Protein AF-A0A4Y2NQ52-F1 (afdb_monomer)

Solvent-accessible surface area (backbone atoms only — not comparable to full-atom values): 10784 Å² total; per-residue (Å²): 138,84,83,79,83,80,70,51,74,66,56,54,52,50,54,51,50,49,71,76,52,79,79,72,74,88,72,84,69,83,75,77,92,82,74,86,79,71,77,75,79,76,80,50,72,66,56,53,52,52,45,68,71,62,58,70,84,87,65,79,55,51,100,86,66,58,59,96,57,92,82,68,36,76,100,41,91,99,44,41,72,62,59,47,52,53,49,55,50,50,53,53,52,54,36,51,76,66,76,45,90,84,83,88,84,89,84,84,66,83,54,63,62,47,66,40,43,51,63,62,52,50,57,52,53,70,71,44,96,62,60,64,73,59,51,49,57,59,50,54,76,62,50,92,39,63,48,79,43,84,50,99,92,43,80,43,80,41,80,48,62,43,77

Organism: Araneus ventricosus (NCBI:txid182803)

InterPro domains:
  IPR043502 DNA/RNA polymerase superfamily [SSF56672] (71-151)

Mean predicted aligned error: 17.76 Å

Sequence (163 aa):
MENSERGTSTEFGLKILQKLYPKIAPRAAQIQPHQTLLEDEKFSQQEIDDILKNIPNGKTPGYDGIDNIIVKYGFREGKSADDALLHVTSLLEQARRQEKHNVLISLDISGAFDSLQYSSIRDRFASLSLFSNISETLLDTLRNRKVAMQTSEGPVLWEQTRG

Secondary structure (DSSP, 8-state):
--------HHHHHHHHHHHH--------------S---PPPPPPHHHHHHHHHHPPTTPPP-TT---TTTTSSTT-TT--HHHHHHHHHHHHHHHHHTT----------TTTTTT-BHHHHHHHHHHS---HHHHHHHHHTTTT-EEEEEETTEEEEEE--B-

pLDDT: mean 74.37, std 16.9, range [33.03, 94.88]

Structure (mmCIF, N/CA/C/O backbone):
data_AF-A0A4Y2NQ52-F1
#
_entry.id   AF-A0A4Y2NQ52-F1
#
loop_
_atom_site.group_PDB
_atom_site.id
_atom_site.type_symbol
_atom_site.label_atom_id
_atom_site.label_alt_id
_atom_site.label_comp_id
_atom_site.label_asym_id
_atom_site.label_entity_id
_atom_site.label_seq_id
_atom_site.pdbx_PDB_ins_code
_atom_site.Cartn_x
_atom_site.Cartn_y
_atom_site.Cartn_z
_atom_site.occupancy
_atom_site.B_iso_or_equiv
_atom_site.auth_seq_id
_atom_site.auth_comp_id
_atom_site.auth_asym_id
_atom_site.auth_atom_id
_atom_site.pdbx_PDB_model_num
ATOM 1 N N . MET A 1 1 ? -39.841 -24.580 -12.088 1.00 33.03 1 MET A N 1
ATOM 2 C CA . MET A 1 1 ? -38.822 -23.684 -12.669 1.00 33.03 1 MET A CA 1
ATOM 3 C C . MET A 1 1 ? -38.840 -22.420 -11.835 1.00 33.03 1 MET A C 1
ATOM 5 O O . MET A 1 1 ? -39.807 -21.678 -11.894 1.00 33.03 1 MET A O 1
ATOM 9 N N . GLU A 1 2 ? -37.862 -22.290 -10.948 1.00 40.53 2 GLU A N 1
ATOM 10 C CA . GLU A 1 2 ? -37.748 -21.211 -9.967 1.00 40.53 2 GLU A CA 1
ATOM 11 C C . GLU A 1 2 ? -36.865 -20.119 -10.584 1.00 40.53 2 GLU A C 1
ATOM 13 O O . GLU A 1 2 ? -35.701 -20.360 -10.906 1.00 40.53 2 GLU A O 1
ATOM 18 N N . ASN A 1 3 ? -37.448 -18.953 -10.861 1.00 37.56 3 ASN A N 1
ATOM 19 C CA . ASN A 1 3 ? -36.729 -17.837 -11.466 1.00 37.56 3 ASN A CA 1
ATOM 20 C C . ASN A 1 3 ? -35.885 -17.148 -10.388 1.00 37.56 3 ASN A C 1
ATOM 22 O O . ASN A 1 3 ? -36.409 -16.486 -9.498 1.00 37.56 3 ASN A O 1
ATOM 26 N N . SER A 1 4 ? -34.568 -17.329 -10.473 1.00 45.72 4 SER A N 1
ATOM 27 C CA . SER A 1 4 ? -33.578 -16.655 -9.634 1.00 45.72 4 SER A CA 1
ATOM 28 C C . SER A 1 4 ? -33.520 -15.166 -9.996 1.00 45.72 4 SER A C 1
ATOM 30 O O . SER A 1 4 ? -32.933 -14.783 -11.009 1.00 45.72 4 SER A O 1
ATOM 32 N N . GLU A 1 5 ? -34.142 -14.321 -9.174 1.00 55.66 5 GLU A N 1
ATOM 33 C CA . GLU A 1 5 ? -33.973 -12.867 -9.220 1.00 55.66 5 GLU A CA 1
ATOM 34 C C . GLU A 1 5 ? -32.538 -12.512 -8.797 1.00 55.66 5 GLU A C 1
ATOM 36 O O . GLU A 1 5 ? -32.236 -12.341 -7.613 1.00 55.66 5 GLU A O 1
ATOM 41 N N . ARG A 1 6 ? -31.616 -12.413 -9.761 1.00 56.19 6 ARG A N 1
ATOM 42 C CA . ARG A 1 6 ? -30.301 -11.802 -9.524 1.00 56.19 6 ARG A CA 1
ATOM 43 C C . ARG A 1 6 ? -30.475 -10.290 -9.3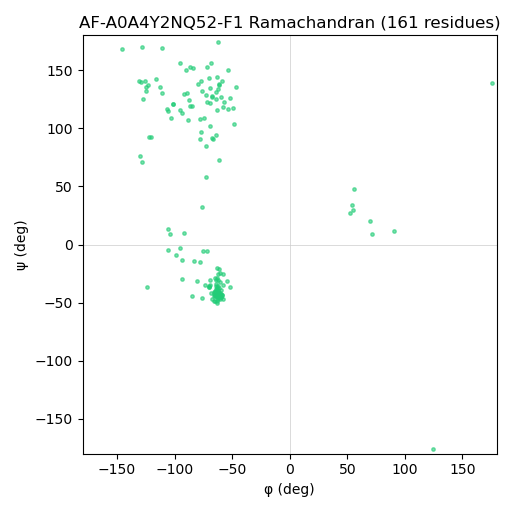89 1.00 56.19 6 ARG A C 1
ATOM 45 O O . ARG A 1 6 ? -30.337 -9.561 -10.366 1.00 56.19 6 ARG A O 1
ATOM 52 N N . GLY A 1 7 ? -30.796 -9.839 -8.182 1.00 60.72 7 GLY A N 1
ATOM 53 C CA . GLY A 1 7 ? -30.738 -8.422 -7.836 1.00 60.72 7 GLY A CA 1
ATOM 54 C C . GLY A 1 7 ? -29.304 -7.896 -7.922 1.00 60.72 7 GLY A C 1
ATOM 55 O O . GLY A 1 7 ? -28.343 -8.600 -7.602 1.00 60.72 7 GLY A O 1
ATOM 56 N N . THR A 1 8 ? -29.154 -6.655 -8.363 1.00 71.81 8 THR A N 1
ATOM 57 C CA . THR A 1 8 ? -27.878 -5.932 -8.360 1.00 71.81 8 THR A CA 1
ATOM 58 C C . THR A 1 8 ? -27.432 -5.624 -6.925 1.00 71.81 8 THR A C 1
ATOM 60 O O . THR A 1 8 ? -28.255 -5.518 -6.010 1.00 71.81 8 THR A O 1
ATOM 63 N N . SER A 1 9 ? -26.128 -5.425 -6.699 1.00 60.41 9 SER A N 1
ATOM 64 C CA . SER A 1 9 ? -25.594 -5.056 -5.373 1.00 60.41 9 SER A CA 1
ATOM 65 C C . SER A 1 9 ? -26.263 -3.800 -4.796 1.00 60.41 9 SER A C 1
ATOM 67 O O . SER A 1 9 ? -26.453 -3.697 -3.585 1.00 60.41 9 SER A O 1
ATOM 69 N N . THR A 1 10 ? -26.687 -2.878 -5.664 1.00 60.38 10 THR A N 1
ATOM 70 C CA . THR A 1 10 ? -27.433 -1.666 -5.305 1.00 60.38 10 THR A CA 1
ATOM 71 C C . THR A 1 10 ? -28.809 -1.985 -4.721 1.00 60.38 10 THR A C 1
ATOM 73 O O . THR A 1 10 ? -29.198 -1.413 -3.705 1.00 60.38 10 THR A O 1
ATOM 76 N N . GLU A 1 11 ? -29.539 -2.929 -5.314 1.00 67.19 11 GLU A N 1
ATOM 77 C CA . GLU A 1 11 ? -30.862 -3.349 -4.831 1.00 67.19 11 GLU A CA 1
ATOM 78 C C . GLU A 1 11 ? -30.766 -4.112 -3.510 1.00 67.19 11 GLU A C 1
ATOM 80 O O . GLU A 1 11 ? -31.606 -3.936 -2.624 1.00 67.19 11 GLU A O 1
ATOM 85 N N . PHE A 1 12 ? -29.717 -4.921 -3.343 1.00 70.12 12 PHE A N 1
ATOM 86 C CA . PHE A 1 12 ? -29.436 -5.582 -2.072 1.00 70.12 12 PHE A CA 1
ATOM 87 C C . PHE A 1 12 ? -29.108 -4.560 -0.971 1.00 70.12 12 PHE A C 1
ATOM 89 O O . PHE A 1 12 ? -29.674 -4.630 0.122 1.00 70.12 12 PHE A O 1
ATOM 96 N N . GLY A 1 13 ? -28.279 -3.558 -1.284 1.00 68.06 13 GLY A N 1
ATOM 97 C CA . GLY A 1 13 ? -27.972 -2.448 -0.379 1.00 68.06 13 GLY A CA 1
ATOM 98 C C . GLY A 1 13 ? -29.217 -1.648 0.023 1.00 68.06 13 GLY A C 1
ATOM 99 O O . GLY A 1 13 ? -29.440 -1.403 1.208 1.00 68.06 13 GLY A O 1
ATOM 100 N N . LEU A 1 14 ? -30.087 -1.320 -0.936 1.00 70.38 14 LEU A N 1
ATOM 101 C CA . LEU A 1 14 ? -31.355 -0.627 -0.682 1.00 70.38 14 LEU A CA 1
ATOM 102 C C . LEU A 1 14 ? -32.303 -1.439 0.211 1.00 70.38 14 LEU A C 1
ATOM 104 O O . LEU A 1 14 ? -32.908 -0.875 1.125 1.00 70.38 14 LEU A O 1
ATOM 108 N N . LYS A 1 15 ? -32.393 -2.760 0.006 1.00 73.44 15 LYS A N 1
ATOM 109 C CA . LYS A 1 15 ? -33.188 -3.653 0.867 1.00 73.44 15 LYS A CA 1
ATOM 110 C C . LYS A 1 15 ? -32.679 -3.667 2.310 1.00 73.44 15 LYS A C 1
ATOM 112 O O . LYS A 1 15 ? -33.489 -3.676 3.237 1.00 73.44 15 LYS A O 1
ATOM 117 N N . ILE A 1 16 ? -31.360 -3.642 2.517 1.00 74.31 16 ILE A N 1
ATOM 118 C CA . ILE A 1 16 ? -30.766 -3.551 3.860 1.00 74.31 16 ILE A CA 1
ATOM 119 C C . ILE A 1 16 ? -31.129 -2.211 4.508 1.00 74.31 16 ILE A C 1
ATOM 121 O O . ILE A 1 16 ? -31.626 -2.194 5.633 1.00 74.31 16 ILE A O 1
ATOM 125 N N . LEU A 1 17 ? -30.959 -1.098 3.792 1.00 65.81 17 LEU A N 1
ATOM 126 C CA . LEU A 1 17 ? -31.246 0.240 4.320 1.00 65.81 17 LEU A CA 1
ATOM 127 C C . LEU A 1 17 ? -32.724 0.424 4.690 1.00 65.81 17 LEU A C 1
ATOM 129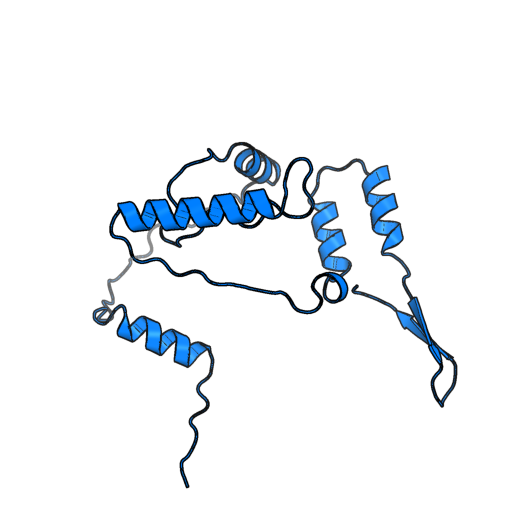 O O . LEU A 1 17 ? -33.022 0.939 5.765 1.00 65.81 17 LEU A O 1
ATOM 133 N N . GLN A 1 18 ? -33.653 -0.058 3.859 1.00 74.94 18 GLN A N 1
ATOM 134 C CA . GLN A 1 18 ? -35.092 -0.017 4.155 1.00 74.94 18 GLN A CA 1
ATOM 135 C C . GLN A 1 18 ? -35.468 -0.853 5.384 1.00 74.94 18 GLN A C 1
ATOM 137 O O . GLN A 1 18 ? -36.365 -0.478 6.139 1.00 74.94 18 GLN A O 1
ATOM 142 N N . LYS A 1 19 ? -34.776 -1.976 5.605 1.00 73.88 19 LYS A N 1
ATOM 143 C CA . LYS A 1 19 ? -34.997 -2.842 6.768 1.00 73.88 19 LYS A CA 1
ATOM 144 C C . LYS A 1 19 ? -34.451 -2.230 8.060 1.00 73.88 19 LYS A C 1
ATOM 146 O O . LYS A 1 19 ? -35.050 -2.422 9.114 1.00 73.88 19 LYS A O 1
ATOM 151 N N . LEU A 1 20 ? -33.336 -1.506 7.978 1.00 67.81 20 LEU A N 1
ATOM 152 C CA . LEU A 1 20 ? -32.695 -0.859 9.127 1.00 67.81 20 LEU A CA 1
ATOM 153 C C . LEU A 1 20 ? -33.357 0.474 9.505 1.00 67.81 20 LEU A C 1
ATOM 155 O O . LEU A 1 20 ? -33.412 0.810 10.686 1.00 67.81 20 LEU A O 1
ATOM 159 N N . TYR A 1 21 ? -33.913 1.203 8.532 1.00 73.75 21 TYR A N 1
ATOM 160 C CA . TYR A 1 21 ? -34.525 2.520 8.739 1.00 73.75 21 TYR A CA 1
ATOM 161 C C . TYR A 1 21 ? -35.946 2.592 8.146 1.00 73.75 21 TYR A C 1
ATOM 163 O O . TYR A 1 21 ? -36.183 3.289 7.159 1.00 73.75 21 TYR A O 1
ATOM 171 N N . PRO A 1 22 ? -36.938 1.913 8.752 1.00 65.00 22 PRO A N 1
ATOM 172 C CA . PRO A 1 22 ? -38.273 1.733 8.168 1.00 65.00 22 PRO A CA 1
ATOM 173 C C . PRO A 1 22 ? -39.153 2.997 8.143 1.00 65.00 22 PRO A C 1
ATOM 175 O O . PRO A 1 22 ? -40.258 2.965 7.605 1.00 65.00 22 PRO A O 1
ATOM 178 N N . LYS A 1 23 ? -38.711 4.114 8.739 1.00 63.62 23 LYS A N 1
ATOM 179 C CA . LYS A 1 23 ? -39.484 5.362 8.834 1.00 63.62 23 LYS A CA 1
ATOM 180 C C . LYS A 1 23 ? -38.670 6.571 8.387 1.00 63.62 23 LYS A C 1
ATOM 182 O O . LYS A 1 23 ? -38.274 7.398 9.201 1.00 63.62 23 LYS A O 1
ATOM 187 N N . ILE A 1 24 ? -38.508 6.718 7.080 1.00 52.75 24 ILE A N 1
ATOM 188 C CA . ILE A 1 24 ? -38.347 8.039 6.475 1.00 52.75 24 ILE A CA 1
ATOM 189 C C . ILE A 1 24 ? -39.477 8.166 5.459 1.00 52.75 24 ILE A C 1
ATOM 191 O O . ILE A 1 24 ? -39.372 7.718 4.322 1.00 52.75 24 ILE A O 1
ATOM 195 N N . ALA A 1 25 ? -40.605 8.729 5.894 1.00 50.56 25 ALA A N 1
ATOM 196 C CA . ALA A 1 25 ? -41.550 9.292 4.940 1.00 50.56 25 ALA A CA 1
ATOM 197 C C . ALA A 1 25 ? -40.815 10.418 4.194 1.00 50.56 25 ALA A C 1
ATOM 199 O O . ALA A 1 25 ? -40.085 11.169 4.853 1.00 50.56 25 ALA A O 1
ATOM 200 N N . PRO A 1 26 ? -40.971 10.565 2.868 1.00 47.22 26 PRO A N 1
ATOM 201 C CA . PRO A 1 26 ? -40.349 11.657 2.139 1.00 47.22 26 PRO A CA 1
ATOM 202 C C . PRO A 1 26 ? -41.003 12.959 2.601 1.00 47.22 26 PRO A C 1
ATOM 204 O O . PRO A 1 26 ? -42.035 13.391 2.091 1.00 47.22 26 PRO A O 1
ATOM 207 N N . ARG A 1 27 ? -40.429 13.584 3.628 1.00 40.84 27 ARG A N 1
ATOM 208 C CA . ARG A 1 27 ? -40.789 14.938 4.009 1.00 40.84 27 ARG A CA 1
ATOM 209 C C . ARG A 1 27 ? -40.097 15.822 2.989 1.00 40.84 27 ARG A C 1
ATOM 211 O O . ARG A 1 27 ? -38.914 16.113 3.122 1.00 40.84 27 ARG A O 1
ATOM 218 N N . ALA A 1 28 ? -40.842 16.217 1.961 1.00 44.94 28 ALA A N 1
ATOM 219 C CA . ALA A 1 28 ? -40.530 17.385 1.153 1.00 44.94 28 ALA A CA 1
ATOM 220 C C . ALA A 1 28 ? -40.571 18.616 2.077 1.00 44.94 28 ALA A C 1
ATOM 222 O O . ALA A 1 28 ? -41.534 19.377 2.105 1.00 44.94 28 ALA A O 1
ATOM 223 N N . ALA A 1 29 ? -39.560 18.750 2.933 1.00 41.75 29 ALA A N 1
ATOM 224 C CA . ALA A 1 29 ? -39.287 19.977 3.639 1.00 41.75 29 ALA A CA 1
ATOM 225 C C . ALA A 1 29 ? -38.671 20.909 2.600 1.00 41.75 29 ALA A C 1
ATOM 227 O O . ALA A 1 29 ? -37.572 20.676 2.104 1.00 41.75 29 ALA A O 1
ATOM 228 N N . GLN A 1 30 ? -39.453 21.912 2.223 1.00 48.00 30 GLN A N 1
ATOM 229 C CA . GLN A 1 30 ? -39.032 23.067 1.454 1.00 48.00 30 GLN A CA 1
ATOM 230 C C . GLN A 1 30 ? -37.751 23.644 2.072 1.00 48.00 30 GLN A C 1
ATOM 232 O O . GLN A 1 30 ? -37.801 24.307 3.105 1.00 48.00 30 GLN A O 1
ATOM 237 N N . ILE A 1 31 ? -36.603 23.388 1.448 1.00 39.38 31 ILE A N 1
ATOM 238 C CA . ILE A 1 31 ? -35.384 24.149 1.709 1.00 39.38 31 ILE A CA 1
ATOM 239 C C . ILE A 1 31 ? -35.437 25.329 0.742 1.00 39.38 31 ILE A C 1
ATOM 241 O O . ILE A 1 31 ? -35.312 25.155 -0.469 1.00 39.38 31 ILE A O 1
ATOM 245 N N . GLN A 1 32 ? -35.700 26.524 1.267 1.00 35.81 32 GLN A N 1
ATOM 246 C CA . GLN A 1 32 ? -35.494 27.757 0.512 1.00 35.81 32 GLN A CA 1
ATOM 247 C C . GLN A 1 32 ? -33.982 27.939 0.301 1.00 35.81 32 GLN A C 1
ATOM 249 O O . GLN A 1 32 ? -33.236 27.876 1.282 1.00 35.81 32 GLN A O 1
ATOM 254 N N . PRO A 1 33 ? -33.502 28.152 -0.936 1.00 37.00 33 PRO A N 1
ATOM 255 C CA . PRO A 1 33 ? -32.088 28.354 -1.200 1.00 37.00 33 PRO A CA 1
ATOM 256 C C . PRO A 1 33 ? -31.710 29.787 -0.822 1.00 37.00 33 PRO A C 1
ATOM 258 O O . PRO A 1 33 ? -31.779 30.708 -1.631 1.00 37.00 33 PRO A O 1
ATOM 261 N N . HIS A 1 34 ? -31.294 29.976 0.423 1.00 40.59 34 HIS A N 1
ATOM 262 C CA . HIS A 1 34 ? -30.544 31.156 0.820 1.00 40.59 34 HIS A CA 1
ATOM 263 C C . HIS A 1 34 ? -29.203 30.705 1.382 1.00 40.59 34 HIS A C 1
ATOM 265 O O . HIS A 1 34 ? -29.095 30.404 2.563 1.00 40.59 34 HIS A O 1
ATOM 271 N N . GLN A 1 35 ? -28.193 30.647 0.517 1.00 47.16 35 GLN A N 1
ATOM 272 C CA . GLN A 1 35 ? -27.029 31.536 0.557 1.00 47.16 35 GLN A CA 1
ATOM 273 C C . GLN A 1 35 ? -26.024 31.104 -0.515 1.00 47.16 35 GLN A C 1
ATOM 275 O O . GLN A 1 35 ? -25.832 29.924 -0.793 1.00 47.16 35 GLN A O 1
ATOM 280 N N . THR A 1 36 ? -25.457 32.107 -1.169 1.00 44.84 36 THR A N 1
ATOM 281 C CA . THR A 1 36 ? -24.448 32.036 -2.219 1.00 44.84 36 THR A CA 1
ATOM 282 C C . THR A 1 36 ? -23.301 31.120 -1.787 1.00 44.84 36 THR A C 1
ATOM 284 O O . THR A 1 36 ? -22.632 31.410 -0.798 1.00 44.84 36 THR A O 1
ATOM 287 N N . LEU A 1 37 ? -23.090 30.023 -2.518 1.00 45.06 37 LEU A N 1
ATOM 288 C CA . LEU A 1 37 ? -21.935 29.139 -2.371 1.00 45.06 37 LEU A CA 1
ATOM 289 C C . LEU A 1 37 ? -20.676 29.934 -2.743 1.00 45.06 37 LEU A C 1
ATOM 291 O O . LEU A 1 37 ? -20.331 30.047 -3.918 1.00 45.06 37 LEU A O 1
ATOM 295 N N . LEU A 1 38 ? -20.011 30.523 -1.752 1.00 48.84 38 LEU A N 1
ATOM 296 C CA . LEU A 1 38 ? -18.561 30.639 -1.827 1.00 48.84 38 LEU A CA 1
ATOM 297 C C . LEU A 1 38 ? -18.076 29.191 -1.822 1.00 48.84 38 LEU A C 1
ATOM 299 O O . LEU A 1 38 ? -18.395 28.459 -0.889 1.00 48.84 38 LEU A O 1
ATOM 303 N N . GLU A 1 39 ? -17.446 28.743 -2.908 1.00 51.72 39 GLU A N 1
ATOM 304 C CA . GLU A 1 39 ? -16.838 27.414 -2.931 1.00 51.72 39 GLU A CA 1
ATOM 305 C C . GLU A 1 39 ? -15.900 27.325 -1.730 1.00 51.72 39 GLU A C 1
ATOM 307 O O . GLU A 1 39 ? -14.963 28.120 -1.628 1.00 51.72 39 GLU A O 1
ATOM 312 N N . ASP A 1 40 ? -16.199 26.413 -0.801 1.00 56.34 40 ASP A N 1
ATOM 313 C CA . ASP A 1 40 ? -15.322 26.153 0.331 1.00 56.34 40 ASP A CA 1
ATOM 314 C C . ASP A 1 40 ? -13.920 25.890 -0.220 1.00 56.34 40 ASP A C 1
ATOM 316 O O . ASP A 1 40 ? -13.726 25.059 -1.118 1.00 56.34 40 ASP A O 1
ATOM 320 N N . GLU A 1 41 ? -12.948 26.645 0.285 1.00 71.38 41 GLU A N 1
ATOM 321 C CA . GLU A 1 41 ? -11.562 26.501 -0.124 1.00 71.38 41 GLU A CA 1
ATOM 322 C C . GLU A 1 41 ? -11.137 25.052 0.138 1.00 71.38 41 GLU A C 1
ATOM 324 O O . GLU A 1 41 ? -11.274 24.525 1.246 1.00 71.38 41 GLU A O 1
ATOM 329 N N . LYS A 1 42 ? -10.688 24.362 -0.914 1.00 77.12 42 LYS A N 1
ATOM 330 C CA . LYS A 1 42 ? -10.243 22.976 -0.777 1.00 77.12 42 LYS A CA 1
ATOM 331 C C . LYS A 1 42 ? -9.025 22.951 0.138 1.00 77.12 42 LYS A C 1
ATOM 333 O O . LYS A 1 42 ? -8.073 23.688 -0.103 1.00 77.12 42 LYS A O 1
ATOM 338 N N . PHE A 1 43 ? -9.050 22.062 1.129 1.00 73.56 43 PHE A N 1
ATOM 339 C CA . PHE A 1 43 ? -7.927 21.846 2.039 1.00 73.56 43 PHE A CA 1
ATOM 340 C C . PHE A 1 43 ? -6.605 21.719 1.282 1.00 73.56 43 PHE A C 1
ATOM 342 O O . PHE A 1 43 ? -6.512 21.005 0.276 1.00 73.56 43 PHE A O 1
ATOM 349 N N . SER A 1 44 ? -5.575 22.390 1.790 1.00 80.50 44 SER A N 1
ATOM 350 C CA . SER A 1 44 ? -4.229 22.265 1.242 1.00 80.50 44 SER A CA 1
ATOM 351 C C . SER A 1 44 ? -3.623 20.898 1.587 1.00 80.50 44 SER A C 1
ATOM 353 O O . SER A 1 44 ? -3.935 20.299 2.618 1.00 80.50 44 SER A O 1
ATOM 355 N N . GLN A 1 45 ? -2.698 20.398 0.760 1.00 75.25 45 GLN A N 1
ATOM 356 C CA . GLN A 1 45 ? -2.006 19.137 1.071 1.00 75.25 45 GLN A CA 1
ATOM 357 C C . GLN A 1 45 ? -1.191 19.216 2.363 1.00 75.25 45 GLN A C 1
ATOM 359 O O . GLN A 1 45 ? -1.088 18.225 3.079 1.00 75.25 45 GLN A O 1
ATOM 364 N N . GLN A 1 46 ? -0.671 20.399 2.692 1.00 70.44 46 GLN A N 1
ATOM 365 C CA . GLN A 1 46 ? 0.057 20.624 3.934 1.00 70.44 46 GLN A CA 1
ATOM 366 C C . GLN A 1 46 ? -0.863 20.479 5.154 1.00 70.44 46 GLN A C 1
ATOM 368 O O . GLN A 1 46 ? -0.499 19.795 6.106 1.00 70.44 46 GLN A O 1
ATOM 373 N N . GLU A 1 47 ? -2.076 21.044 5.103 1.00 65.25 47 GLU A N 1
ATOM 374 C CA . GLU A 1 47 ? -3.082 20.834 6.151 1.00 65.25 47 GLU A CA 1
ATOM 375 C C . GLU A 1 47 ? -3.469 19.368 6.276 1.00 65.25 47 GLU A C 1
ATOM 377 O O . GLU A 1 47 ? -3.556 18.861 7.388 1.00 65.25 47 GLU A O 1
ATOM 382 N N . ILE A 1 48 ? -3.680 18.670 5.159 1.00 70.25 48 ILE A N 1
ATOM 383 C CA . ILE A 1 48 ? -4.043 17.250 5.192 1.00 70.25 48 ILE A CA 1
ATOM 384 C C . ILE A 1 48 ? -2.926 16.430 5.847 1.00 70.25 48 ILE A C 1
ATOM 386 O O . ILE A 1 48 ? -3.204 15.614 6.728 1.00 70.25 48 ILE A O 1
ATOM 390 N N . ASP A 1 49 ? -1.667 16.671 5.484 1.00 68.50 49 ASP A N 1
ATOM 391 C CA . ASP A 1 49 ? -0.518 15.974 6.064 1.00 68.50 49 ASP A CA 1
ATOM 392 C C . ASP A 1 49 ? -0.331 16.290 7.553 1.00 68.50 49 ASP A C 1
ATOM 394 O O . ASP A 1 49 ? -0.050 15.389 8.353 1.00 68.50 49 ASP A O 1
ATOM 398 N N . ASP A 1 50 ? -0.519 17.548 7.950 1.00 73.25 50 ASP A N 1
ATOM 399 C CA . ASP A 1 50 ? -0.412 17.972 9.344 1.00 73.25 50 ASP A CA 1
ATOM 400 C C . ASP A 1 50 ? -1.574 17.441 10.190 1.00 73.25 50 ASP A C 1
ATOM 402 O O . ASP A 1 50 ? -1.359 17.017 11.330 1.00 73.25 50 ASP A O 1
ATOM 406 N N . ILE A 1 51 ? -2.785 17.362 9.632 1.00 70.50 51 ILE A N 1
ATOM 407 C CA . ILE A 1 51 ? -3.933 16.701 10.259 1.00 70.50 51 ILE A CA 1
ATOM 408 C C . ILE A 1 51 ? -3.625 15.214 10.434 1.00 70.50 51 ILE A C 1
ATOM 410 O O . ILE A 1 51 ? -3.731 14.701 11.545 1.00 70.50 51 ILE A O 1
ATOM 414 N N . LEU A 1 52 ? -3.174 14.514 9.389 1.00 63.81 52 LEU A N 1
ATOM 415 C CA . LEU A 1 52 ? -2.868 13.080 9.457 1.00 63.81 52 LEU A CA 1
ATOM 416 C C . LEU A 1 52 ? -1.781 12.755 10.491 1.00 63.81 52 LEU A C 1
ATOM 418 O O . LEU A 1 52 ? -1.897 11.752 11.202 1.00 63.81 52 LEU A O 1
ATOM 422 N N . LYS A 1 53 ? -0.751 13.601 10.608 1.00 68.75 53 LYS A N 1
ATOM 423 C CA . LYS A 1 53 ? 0.321 13.453 11.608 1.00 68.75 53 LYS A CA 1
ATOM 424 C C . LYS A 1 53 ? -0.151 13.728 13.033 1.00 68.75 53 LYS A C 1
ATOM 426 O O . LYS A 1 53 ? 0.310 13.055 13.953 1.00 68.75 53 LYS A O 1
ATOM 431 N N . ASN A 1 54 ? -1.062 14.684 13.214 1.00 69.50 54 ASN A N 1
ATOM 432 C CA . ASN A 1 54 ? -1.506 15.143 14.530 1.00 69.50 54 ASN A CA 1
ATOM 433 C C . ASN A 1 54 ? -2.890 14.621 14.939 1.00 69.50 54 ASN A C 1
ATOM 435 O O . ASN A 1 54 ? -3.420 15.062 15.961 1.00 69.50 54 ASN A O 1
ATOM 439 N N . ILE A 1 55 ? -3.485 13.677 14.192 1.00 66.44 55 ILE A N 1
ATOM 440 C CA . ILE A 1 55 ? -4.745 13.049 14.601 1.00 66.44 55 ILE A CA 1
ATOM 441 C C . ILE A 1 55 ? -4.536 12.401 15.981 1.00 66.44 55 ILE A C 1
ATOM 443 O O . ILE A 1 55 ? -3.722 11.481 16.123 1.00 66.44 55 ILE A O 1
ATOM 447 N N . PRO A 1 56 ? -5.272 12.850 17.013 1.00 55.16 56 PRO A N 1
ATOM 448 C CA . PRO A 1 5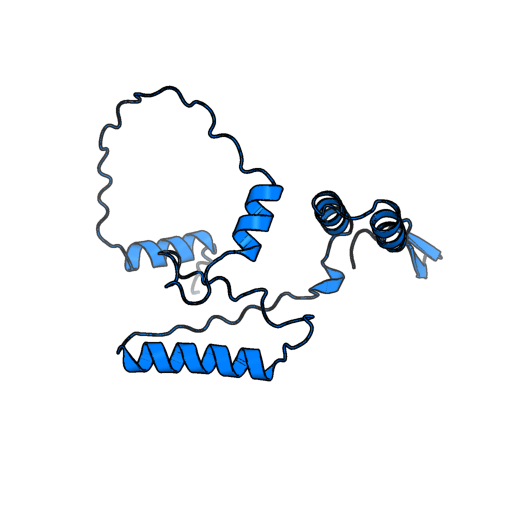6 ? -5.115 12.331 18.360 1.00 55.16 56 PRO A CA 1
ATOM 449 C C . PRO A 1 56 ? -5.508 10.854 18.409 1.00 55.16 56 PRO A C 1
ATOM 451 O O . PRO A 1 56 ? -6.614 10.459 18.030 1.00 55.16 56 PRO A O 1
ATOM 454 N N . ASN A 1 57 ? -4.577 10.035 18.892 1.00 52.22 57 ASN A N 1
ATOM 455 C CA . ASN A 1 57 ? -4.788 8.608 19.083 1.00 52.22 57 ASN A CA 1
ATOM 456 C C . ASN A 1 57 ? -5.782 8.378 20.232 1.00 52.22 57 ASN A C 1
ATOM 458 O O . ASN A 1 57 ? -5.667 8.999 21.286 1.00 52.22 57 ASN A O 1
ATOM 462 N N . GLY A 1 58 ? -6.757 7.487 20.027 1.00 52.84 58 GLY A N 1
ATOM 463 C CA . GLY A 1 58 ? -7.756 7.141 21.045 1.00 52.84 58 GLY A CA 1
ATOM 464 C C . GLY A 1 58 ? -9.036 7.983 21.029 1.00 52.84 58 GLY A C 1
ATOM 465 O O . GLY A 1 58 ? -9.825 7.883 21.966 1.00 52.84 58 GLY A O 1
ATOM 466 N N . LYS A 1 59 ? -9.282 8.791 19.985 1.00 53.03 59 LYS A N 1
ATOM 467 C CA . LYS A 1 59 ? -10.627 9.338 19.756 1.00 53.03 59 LYS A CA 1
ATOM 468 C C . LYS A 1 59 ? -11.587 8.236 19.314 1.00 53.03 59 LYS A C 1
ATOM 470 O O . LYS A 1 59 ? -11.215 7.333 18.569 1.00 53.03 59 LYS A O 1
ATOM 475 N N . THR A 1 60 ? -12.822 8.338 19.787 1.00 47.81 60 THR A N 1
ATOM 476 C CA . THR A 1 60 ? -13.933 7.462 19.414 1.00 47.81 60 THR A CA 1
ATOM 477 C C . THR A 1 60 ? -14.168 7.527 17.896 1.00 47.81 60 THR A C 1
ATOM 479 O O . THR A 1 60 ? -14.067 8.627 17.343 1.00 47.81 60 THR A O 1
ATOM 482 N N . PRO A 1 61 ? -14.474 6.402 17.222 1.00 58.91 61 PRO A N 1
ATOM 483 C CA . PRO A 1 61 ? -14.787 6.387 15.792 1.00 58.91 61 PRO A CA 1
ATOM 484 C C . PRO A 1 61 ? -15.906 7.372 15.432 1.00 58.91 61 PRO A C 1
ATOM 486 O O . PRO A 1 61 ? -16.788 7.643 16.256 1.00 58.91 61 PRO A O 1
ATOM 489 N N . GLY A 1 62 ? -15.865 7.899 14.206 1.00 58.69 62 GLY A N 1
ATOM 490 C CA . GLY A 1 62 ? -16.937 8.731 13.659 1.00 58.69 62 GLY A CA 1
ATOM 491 C C . GLY A 1 62 ? -18.267 7.974 13.544 1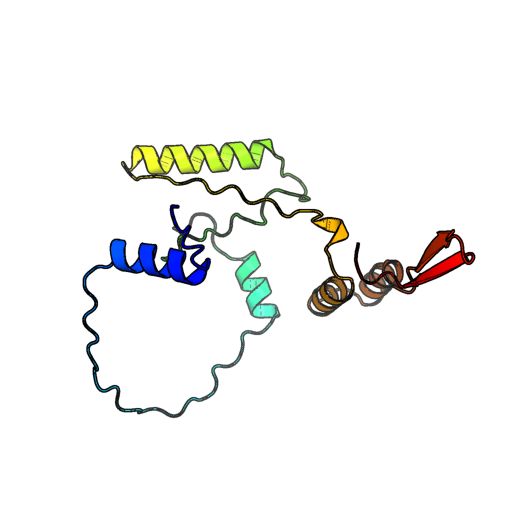.00 58.69 62 GLY A C 1
ATOM 492 O O . GLY A 1 62 ? -18.350 6.772 13.794 1.00 58.69 62 GLY A O 1
ATOM 493 N N . TYR A 1 63 ? -19.336 8.677 13.158 1.00 44.03 63 TYR A N 1
ATOM 494 C CA . TYR A 1 63 ? -20.664 8.074 12.936 1.00 44.03 63 TYR A CA 1
ATOM 495 C C . TYR A 1 63 ? -20.659 6.998 11.830 1.00 44.03 63 TYR A C 1
ATOM 497 O O . TYR A 1 63 ? -21.487 6.092 11.834 1.00 44.03 63 TYR A O 1
ATOM 505 N N . ASP A 1 64 ? -19.698 7.083 10.913 1.00 54.12 64 ASP A N 1
ATOM 506 C CA . ASP A 1 64 ? -19.395 6.106 9.866 1.00 54.12 64 ASP A CA 1
ATOM 507 C C . ASP A 1 64 ? -18.669 4.847 10.380 1.00 54.12 64 ASP A C 1
ATOM 509 O O . ASP A 1 64 ? -18.469 3.901 9.619 1.00 54.12 64 ASP A O 1
ATOM 513 N N . GLY A 1 65 ? -18.287 4.809 11.661 1.00 50.56 65 GLY A N 1
ATOM 514 C CA . GLY A 1 65 ? -17.584 3.687 12.281 1.00 50.56 65 GLY A CA 1
ATOM 515 C C . GLY A 1 65 ? -16.134 3.535 11.821 1.00 50.56 65 GLY A C 1
ATOM 516 O O . GLY A 1 65 ? -15.506 2.532 12.154 1.00 50.56 65 GLY A O 1
ATOM 517 N N . ILE A 1 66 ? -15.597 4.507 11.078 1.00 48.31 66 ILE A N 1
ATOM 518 C CA . ILE A 1 66 ? -14.230 4.453 10.569 1.00 48.31 66 ILE A CA 1
ATOM 519 C C . ILE A 1 66 ? -13.288 4.968 11.655 1.00 48.31 66 ILE A C 1
ATOM 521 O O . ILE A 1 66 ? -13.362 6.1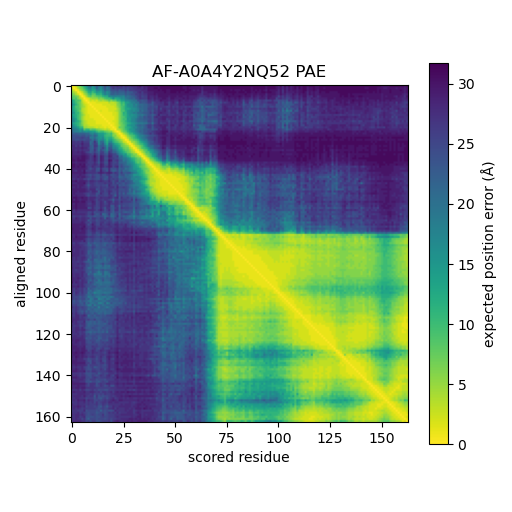14 12.106 1.00 48.31 66 ILE A O 1
ATOM 525 N N . ASP A 1 67 ? -12.379 4.101 12.082 1.00 57.47 67 ASP A N 1
ATOM 526 C CA . ASP A 1 67 ? -11.224 4.468 12.879 1.00 57.47 67 ASP A CA 1
ATOM 527 C C . ASP A 1 67 ? -9.996 4.681 11.979 1.00 57.47 67 ASP A C 1
ATOM 529 O O . ASP A 1 67 ? -9.877 4.171 10.864 1.00 57.47 67 ASP A O 1
ATOM 533 N N . ASN A 1 68 ? -9.034 5.472 12.454 1.00 53.41 68 ASN A N 1
ATOM 534 C CA . ASN A 1 68 ? -7.822 5.796 11.695 1.00 53.41 68 ASN A CA 1
ATOM 535 C C . ASN A 1 68 ? -6.809 4.616 11.686 1.00 53.41 68 ASN A C 1
ATOM 537 O O . ASN A 1 68 ? -5.602 4.842 11.790 1.00 53.41 68 ASN A O 1
ATOM 541 N N . ILE A 1 69 ? -7.267 3.352 11.705 1.00 52.62 69 ILE A N 1
ATOM 542 C CA . ILE A 1 69 ? -6.452 2.144 11.973 1.00 52.62 69 ILE A CA 1
ATOM 543 C C . ILE A 1 69 ? -5.919 1.481 10.698 1.00 52.62 69 ILE A C 1
ATOM 545 O O . ILE A 1 69 ? -4.826 0.911 10.725 1.00 52.62 69 ILE A O 1
ATOM 549 N N . ILE A 1 70 ? -6.635 1.597 9.578 1.00 49.72 70 ILE A N 1
ATOM 550 C CA . ILE A 1 70 ? -6.459 0.750 8.382 1.00 49.72 70 ILE A CA 1
ATOM 551 C C . ILE A 1 70 ? -5.028 0.795 7.790 1.00 49.72 70 ILE A C 1
ATOM 553 O O . ILE A 1 70 ? -4.569 -0.186 7.215 1.00 49.72 70 ILE A O 1
ATOM 557 N N . VAL A 1 71 ? -4.261 1.873 7.998 1.00 52.62 71 VAL A N 1
ATOM 558 C CA . VAL A 1 71 ? -2.913 2.070 7.407 1.00 52.62 71 VAL A CA 1
ATOM 559 C C . VAL A 1 71 ? -1.762 1.884 8.425 1.00 52.62 71 VAL A C 1
ATOM 561 O O . VAL A 1 71 ? -0.624 2.298 8.196 1.00 52.62 71 VAL A O 1
ATOM 564 N N . LYS A 1 72 ? -2.015 1.323 9.618 1.00 63.66 72 LYS A N 1
ATOM 565 C CA . LYS A 1 72 ? -1.065 1.453 10.747 1.00 63.66 72 LYS A CA 1
ATOM 566 C C . LYS A 1 72 ? -0.038 0.332 10.945 1.00 63.66 72 LYS A C 1
ATOM 568 O O . LYS A 1 72 ? 0.912 0.587 11.683 1.00 63.66 72 LYS A O 1
ATOM 573 N N . TYR A 1 73 ? -0.168 -0.838 10.313 1.00 78.62 73 TYR A N 1
ATOM 574 C CA . TYR A 1 73 ? 0.641 -2.013 10.700 1.00 78.62 73 TYR A CA 1
ATOM 575 C C . TYR A 1 73 ? 1.486 -2.660 9.592 1.00 78.62 73 TYR A C 1
ATOM 577 O O . TYR A 1 73 ? 2.600 -3.088 9.873 1.00 78.62 73 TYR A O 1
ATOM 585 N N . GLY A 1 74 ? 1.012 -2.721 8.345 1.00 81.50 74 GLY A N 1
ATOM 586 C CA . GLY A 1 74 ? 1.775 -3.320 7.240 1.00 81.50 74 GLY A CA 1
ATOM 587 C C . GLY A 1 74 ? 2.879 -2.398 6.711 1.00 81.50 74 GLY A C 1
ATOM 588 O O . GLY A 1 74 ? 2.657 -1.196 6.593 1.00 81.50 74 GLY A O 1
ATOM 589 N N . PHE A 1 75 ? 4.045 -2.958 6.368 1.00 81.06 75 PHE A N 1
ATOM 590 C CA . PHE A 1 75 ? 5.182 -2.244 5.751 1.00 81.06 75 PHE A CA 1
ATOM 591 C C . PHE A 1 75 ? 5.656 -0.997 6.525 1.00 81.06 75 PHE A C 1
ATOM 593 O O . PHE A 1 75 ? 6.090 -0.011 5.929 1.00 81.06 75 PHE A O 1
ATOM 600 N N . ARG A 1 76 ? 5.572 -1.027 7.863 1.00 82.94 76 ARG A N 1
ATOM 601 C CA . ARG A 1 76 ? 6.020 0.059 8.746 1.00 82.94 76 ARG A CA 1
ATOM 602 C C . ARG A 1 76 ? 7.039 -0.444 9.753 1.00 82.94 76 ARG A C 1
ATOM 604 O O . ARG A 1 76 ? 6.863 -1.500 10.353 1.00 82.94 76 ARG A O 1
ATOM 611 N N . GLU A 1 77 ? 8.083 0.345 9.967 1.00 84.88 77 GLU A N 1
ATOM 612 C CA . GLU A 1 77 ? 9.085 0.055 10.987 1.00 84.88 77 GLU A CA 1
ATOM 613 C C . GLU A 1 77 ? 8.450 0.030 12.387 1.00 84.88 77 GLU A C 1
ATOM 615 O O . GLU A 1 77 ? 7.599 0.862 12.719 1.00 84.88 77 GLU A O 1
ATOM 620 N N . GLY A 1 78 ? 8.842 -0.955 13.201 1.00 87.62 78 GLY A N 1
ATOM 621 C CA . GLY A 1 78 ? 8.334 -1.122 14.565 1.00 87.62 78 GLY A CA 1
ATOM 622 C C . GLY A 1 78 ? 6.870 -1.568 14.656 1.00 87.62 78 GLY A C 1
ATOM 623 O O . GLY A 1 78 ? 6.235 -1.344 15.687 1.00 87.62 78 GLY A O 1
ATOM 624 N N . LYS A 1 79 ? 6.312 -2.151 13.587 1.00 87.38 79 LYS A N 1
ATOM 625 C CA . LYS A 1 79 ? 4.966 -2.737 13.564 1.00 87.38 79 LYS A CA 1
ATOM 626 C C . LYS A 1 79 ? 5.001 -4.156 13.012 1.00 87.38 79 LYS A C 1
ATOM 628 O O . LYS A 1 79 ? 5.708 -4.436 12.048 1.00 87.38 79 LYS A O 1
ATOM 633 N N . SER A 1 80 ? 4.219 -5.037 13.624 1.00 87.06 80 SER A N 1
ATOM 634 C CA . SER A 1 80 ? 4.111 -6.451 13.267 1.00 87.06 80 SER A CA 1
ATOM 635 C C . SER A 1 80 ? 2.658 -6.889 13.066 1.00 87.06 80 SER A C 1
ATOM 637 O O . SER A 1 80 ? 1.709 -6.170 13.394 1.00 87.06 80 SER A O 1
ATOM 639 N N . ALA A 1 81 ? 2.484 -8.100 12.530 1.00 84.94 81 ALA A N 1
ATOM 640 C CA . ALA A 1 81 ? 1.177 -8.746 12.454 1.00 84.94 81 ALA A CA 1
ATOM 641 C C . ALA A 1 81 ? 0.590 -9.008 13.853 1.00 84.94 81 ALA A C 1
ATOM 643 O O . ALA A 1 81 ? -0.613 -8.834 14.052 1.00 84.94 81 ALA A O 1
ATOM 644 N N . ASP A 1 82 ? 1.438 -9.338 14.831 1.00 88.19 82 ASP A N 1
ATOM 645 C CA . ASP A 1 82 ? 1.024 -9.550 16.219 1.00 88.19 82 ASP A CA 1
ATOM 646 C C . ASP A 1 82 ? 0.490 -8.259 16.842 1.00 88.19 82 ASP A C 1
ATOM 648 O O . ASP A 1 82 ? -0.547 -8.279 17.504 1.00 88.19 82 ASP A O 1
ATOM 652 N N . ASP A 1 83 ? 1.125 -7.115 16.564 1.00 87.69 83 ASP A N 1
ATOM 653 C CA . ASP A 1 83 ? 0.631 -5.812 17.025 1.00 87.69 83 ASP A CA 1
ATOM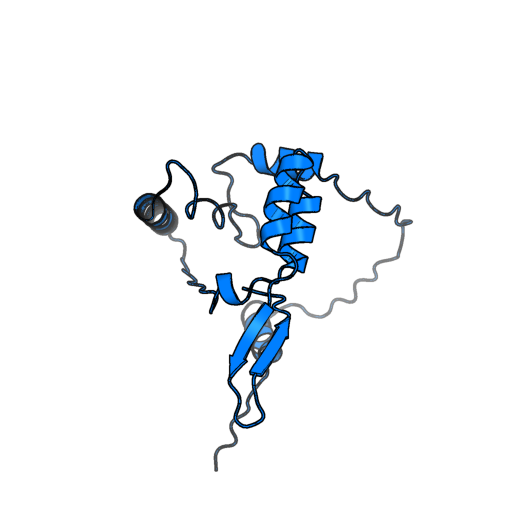 654 C C . ASP A 1 83 ? -0.759 -5.497 16.453 1.00 87.69 83 ASP A C 1
ATOM 656 O O . ASP A 1 83 ? -1.605 -4.915 17.140 1.00 87.69 83 ASP A O 1
ATOM 660 N N . ALA A 1 84 ? -1.005 -5.875 15.194 1.00 83.44 84 ALA A N 1
ATOM 661 C CA . ALA A 1 84 ? -2.301 -5.691 14.551 1.00 83.44 84 ALA A CA 1
ATOM 662 C C . ALA A 1 84 ? -3.366 -6.593 15.193 1.00 83.44 84 ALA A C 1
ATOM 664 O O . ALA A 1 84 ? -4.449 -6.120 15.544 1.00 83.44 84 ALA A O 1
ATOM 665 N N . LEU A 1 85 ? -3.044 -7.874 15.403 1.00 84.94 85 LEU A N 1
ATOM 666 C CA . LEU A 1 85 ? -3.946 -8.842 16.024 1.00 84.94 85 LEU A CA 1
ATOM 667 C C . LEU A 1 85 ? -4.276 -8.465 17.472 1.00 84.94 85 LEU A C 1
ATOM 669 O O . LEU A 1 85 ? -5.442 -8.506 17.876 1.00 84.94 85 LEU A O 1
ATOM 673 N N . LEU A 1 86 ? -3.267 -8.055 18.244 1.00 87.94 86 LEU A N 1
ATOM 674 C CA . LEU A 1 86 ? -3.435 -7.602 19.620 1.00 87.94 86 LEU A CA 1
ATOM 675 C C . LEU A 1 86 ? -4.360 -6.384 19.686 1.00 87.94 86 LEU A C 1
ATOM 677 O O . LEU A 1 86 ? -5.241 -6.317 20.546 1.00 87.94 86 LEU A O 1
ATOM 681 N N . HIS A 1 87 ? -4.209 -5.443 18.752 1.00 86.56 87 HIS A N 1
ATOM 682 C CA . HIS A 1 87 ? -5.069 -4.269 18.691 1.00 86.56 87 HIS A CA 1
ATOM 683 C C . HIS A 1 87 ? -6.523 -4.626 18.363 1.00 86.56 87 HIS A C 1
ATOM 685 O O . HIS A 1 87 ? -7.421 -4.203 19.089 1.00 86.56 87 HIS A O 1
ATOM 691 N N . VAL A 1 88 ? -6.766 -5.446 17.334 1.00 86.62 88 VAL A N 1
ATOM 692 C CA . VAL A 1 88 ? -8.125 -5.898 16.982 1.00 86.62 88 VAL A CA 1
ATOM 693 C C . VAL A 1 88 ? -8.770 -6.641 18.154 1.00 86.62 88 VAL A C 1
ATOM 695 O O . VAL A 1 88 ? -9.916 -6.369 18.506 1.00 86.62 88 VAL A O 1
ATOM 698 N N . THR A 1 89 ? -8.020 -7.523 18.818 1.00 86.50 89 THR A N 1
ATOM 699 C CA . THR A 1 89 ? -8.505 -8.258 19.996 1.00 86.50 89 THR A CA 1
ATOM 700 C C . THR A 1 89 ? -8.882 -7.308 21.134 1.00 86.50 89 THR A C 1
ATOM 702 O O . THR A 1 89 ? -9.935 -7.467 21.748 1.00 86.50 89 THR A O 1
ATOM 705 N N . SER A 1 90 ? -8.071 -6.275 21.381 1.00 87.50 90 SER A N 1
ATOM 706 C CA . SER A 1 90 ? -8.361 -5.241 22.380 1.00 87.50 90 SER A CA 1
ATOM 707 C C . SER A 1 90 ? -9.668 -4.493 22.084 1.00 87.50 90 SER A C 1
ATOM 709 O O . SER A 1 90 ? -10.483 -4.300 22.989 1.00 87.50 90 SER A O 1
ATOM 711 N N . LEU A 1 91 ? -9.918 -4.134 20.818 1.00 85.81 91 LEU A N 1
ATOM 712 C CA . LEU A 1 91 ? -11.159 -3.463 20.405 1.00 85.81 91 LEU A CA 1
ATOM 713 C C . LEU A 1 91 ? -12.387 -4.355 20.622 1.00 85.81 91 LEU A C 1
ATOM 715 O O . LEU A 1 91 ? -13.403 -3.898 21.152 1.00 85.81 91 LEU A O 1
ATOM 719 N N . LEU A 1 92 ? -12.281 -5.640 20.268 1.00 83.50 92 LEU A N 1
ATOM 720 C CA . LEU A 1 92 ? -13.355 -6.613 20.473 1.00 83.50 92 LEU A CA 1
ATOM 721 C C . LEU A 1 92 ? -13.675 -6.794 21.962 1.00 83.50 92 LEU A C 1
ATOM 723 O O . LEU A 1 92 ? -14.846 -6.755 22.346 1.00 83.50 92 LEU A O 1
ATOM 727 N N . GLU A 1 93 ? -12.650 -6.929 22.807 1.00 87.88 93 GLU A N 1
ATOM 728 C CA . GLU A 1 93 ? -12.806 -7.045 24.260 1.00 87.88 93 GLU A CA 1
ATOM 729 C C . GLU A 1 93 ? -13.395 -5.774 24.883 1.00 87.88 93 GLU A C 1
ATOM 731 O O . GLU A 1 93 ? -14.278 -5.849 25.740 1.00 87.88 93 GLU A O 1
ATOM 736 N N . GLN A 1 94 ? -12.968 -4.592 24.435 1.00 86.88 94 GLN A N 1
ATOM 737 C CA . GLN A 1 94 ? -13.513 -3.325 24.917 1.00 86.88 94 GLN A CA 1
ATOM 738 C C . GLN A 1 94 ? -15.003 -3.197 24.599 1.00 86.88 94 GLN A C 1
ATOM 740 O O . GLN A 1 94 ? -15.794 -2.841 25.474 1.00 86.88 94 GLN A O 1
ATOM 745 N N . ALA A 1 95 ? -15.402 -3.496 23.366 1.00 85.75 95 ALA A N 1
ATOM 746 C CA . ALA A 1 95 ? -16.800 -3.410 22.978 1.00 85.75 95 ALA A CA 1
ATOM 747 C C . ALA A 1 95 ? -17.654 -4.493 23.657 1.00 85.75 95 ALA A C 1
ATOM 749 O O . ALA A 1 95 ? -18.766 -4.195 24.094 1.00 85.75 95 ALA A O 1
ATOM 750 N N . ARG A 1 96 ? -17.103 -5.696 23.881 1.00 87.31 96 ARG A N 1
ATOM 751 C CA . ARG A 1 96 ? -17.745 -6.736 24.698 1.00 87.31 96 ARG A CA 1
ATOM 752 C C . ARG A 1 96 ? -17.999 -6.262 26.132 1.00 87.31 96 ARG A C 1
ATOM 754 O O . ARG A 1 96 ? -19.095 -6.463 26.645 1.00 87.31 96 ARG A O 1
ATOM 761 N N . ARG A 1 97 ? -17.021 -5.612 26.776 1.00 93.00 97 ARG A N 1
ATOM 762 C CA . ARG A 1 97 ? -17.177 -5.033 28.130 1.00 93.00 97 ARG A CA 1
ATOM 763 C C . ARG A 1 97 ? -18.239 -3.937 28.196 1.00 93.00 97 ARG A C 1
ATOM 765 O O . ARG A 1 97 ? -18.780 -3.689 29.264 1.00 93.00 97 ARG A O 1
ATOM 772 N N . GLN A 1 98 ? -18.508 -3.273 27.077 1.00 92.31 98 GLN A N 1
ATOM 773 C CA . GLN A 1 98 ? -19.543 -2.246 26.951 1.00 92.31 98 GLN A CA 1
ATOM 774 C C . GLN A 1 98 ? -20.895 -2.816 26.500 1.00 92.31 98 GLN A C 1
ATOM 776 O O . GLN A 1 98 ? -21.771 -2.038 26.133 1.00 92.31 98 GLN A O 1
ATOM 781 N N . GLU A 1 99 ? -21.045 -4.146 26.477 1.00 92.94 99 GLU A N 1
ATOM 782 C CA . GLU A 1 99 ? -22.250 -4.845 26.010 1.00 92.94 99 GLU A CA 1
ATOM 783 C C . GLU A 1 99 ? -22.668 -4.447 24.581 1.00 92.94 99 GLU A C 1
ATOM 785 O O . GLU A 1 99 ? -23.842 -4.476 24.216 1.00 92.94 99 GLU A O 1
ATOM 790 N N . LYS A 1 100 ? -21.695 -4.071 23.742 1.00 90.31 100 LYS A N 1
ATOM 791 C CA . LYS A 1 100 ? -21.923 -3.717 22.339 1.00 90.31 100 LYS A CA 1
ATOM 792 C C . LYS A 1 100 ? -21.794 -4.938 21.439 1.00 90.31 100 LYS A C 1
ATOM 794 O O . LYS A 1 100 ? -21.014 -5.856 21.692 1.00 90.31 100 LYS A O 1
ATOM 799 N N . HIS A 1 101 ? -22.531 -4.909 20.335 1.00 86.00 101 HIS A N 1
ATOM 800 C CA . HIS A 1 101 ? -22.356 -5.863 19.248 1.00 86.00 101 HIS A CA 1
ATOM 801 C C . HIS A 1 101 ? -21.166 -5.465 18.374 1.00 86.00 101 HIS A C 1
ATOM 803 O O . HIS A 1 101 ? -21.013 -4.294 18.031 1.00 86.00 101 HIS A O 1
ATOM 809 N N . ASN A 1 102 ? -20.365 -6.457 17.982 1.00 76.75 102 ASN A N 1
ATOM 810 C CA . ASN A 1 102 ? -19.201 -6.279 17.120 1.00 76.75 102 ASN A CA 1
ATOM 811 C C . ASN A 1 102 ? -19.396 -7.014 15.799 1.00 76.75 102 ASN A C 1
ATOM 813 O O . ASN A 1 102 ? -19.904 -8.135 15.778 1.00 76.75 102 ASN A O 1
ATOM 817 N N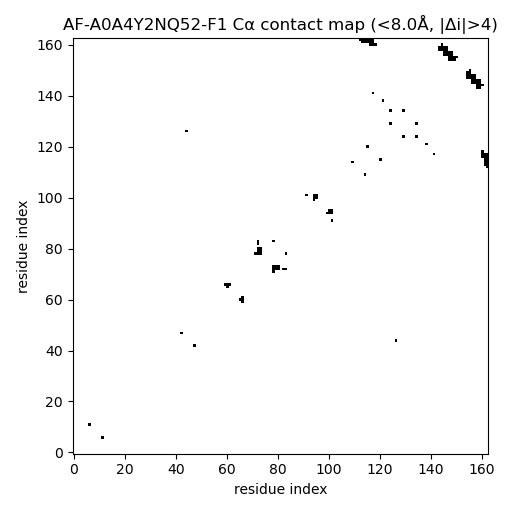 . VAL A 1 103 ? -18.922 -6.408 14.713 1.00 84.12 103 VAL A N 1
ATOM 818 C CA . VAL A 1 103 ? -18.809 -7.045 13.401 1.00 84.12 103 VAL A CA 1
ATOM 819 C C . VAL A 1 103 ? -17.381 -6.846 12.919 1.00 84.12 103 VAL A C 1
ATOM 821 O O . VAL A 1 103 ? -16.901 -5.717 12.866 1.00 84.12 103 VAL A O 1
ATOM 824 N N . LEU A 1 104 ? -16.708 -7.943 12.573 1.00 77.88 104 LEU A N 1
ATOM 825 C CA . LEU A 1 104 ? -15.410 -7.902 11.912 1.00 77.88 104 LEU A CA 1
ATOM 826 C C . LEU A 1 104 ? -15.614 -8.170 10.423 1.00 77.88 104 LEU A C 1
ATOM 828 O O . LEU A 1 104 ? -16.128 -9.223 10.047 1.00 77.88 104 LEU A O 1
ATOM 832 N N . ILE A 1 105 ? -15.200 -7.222 9.587 1.00 81.38 105 ILE A N 1
ATOM 833 C CA . ILE A 1 105 ? -15.215 -7.364 8.132 1.00 81.38 105 ILE A CA 1
ATOM 834 C C . ILE A 1 105 ? -13.770 -7.553 7.683 1.00 81.38 105 ILE A C 1
ATOM 836 O O . ILE A 1 105 ? -12.936 -6.671 7.872 1.00 81.38 105 ILE A O 1
ATOM 840 N N . SER A 1 106 ? -13.477 -8.715 7.105 1.00 81.81 106 SER A N 1
ATOM 841 C CA . SER A 1 106 ? -12.197 -8.970 6.450 1.00 81.81 106 SER A CA 1
ATOM 842 C C . SER A 1 106 ? -12.317 -8.611 4.972 1.00 81.81 106 SER A C 1
ATOM 844 O O . SER A 1 106 ? -13.267 -9.027 4.308 1.00 81.81 106 SER A O 1
ATOM 846 N N . LEU A 1 107 ? -11.372 -7.815 4.478 1.00 83.94 107 LEU A N 1
ATOM 847 C CA . LEU A 1 107 ? -11.274 -7.398 3.084 1.00 83.94 107 LEU A CA 1
ATOM 848 C C . LEU A 1 107 ? -9.886 -7.772 2.572 1.00 83.94 107 LEU A C 1
ATOM 850 O O . LEU A 1 107 ? -8.890 -7.471 3.229 1.00 83.94 107 LEU A O 1
ATOM 854 N N . ASP A 1 108 ? -9.837 -8.391 1.399 1.00 84.25 108 ASP A N 1
ATOM 855 C CA . ASP A 1 108 ? -8.601 -8.707 0.691 1.00 84.25 108 ASP A CA 1
ATOM 856 C C . ASP A 1 108 ? -8.660 -8.139 -0.730 1.00 84.25 108 ASP A C 1
ATOM 858 O O . ASP A 1 108 ? -9.714 -8.151 -1.374 1.00 84.25 108 ASP A O 1
ATOM 862 N N . ILE A 1 109 ? -7.531 -7.616 -1.205 1.00 83.62 109 ILE A N 1
ATOM 863 C CA . ILE A 1 109 ? -7.412 -7.059 -2.553 1.00 83.62 109 ILE A CA 1
ATOM 864 C C . ILE A 1 109 ? -6.673 -8.079 -3.411 1.00 83.62 109 ILE A C 1
ATOM 866 O O . ILE A 1 109 ? -5.464 -8.267 -3.277 1.00 83.62 109 ILE A O 1
ATOM 870 N N . SER A 1 110 ? -7.402 -8.704 -4.335 1.00 88.00 110 SER A N 1
ATOM 871 C CA . SER A 1 110 ? -6.817 -9.661 -5.273 1.00 88.00 110 SER A CA 1
ATOM 872 C C . SER A 1 110 ? -5.723 -9.002 -6.116 1.00 88.00 110 SER A C 1
ATOM 874 O O . SER A 1 110 ? -5.950 -7.958 -6.730 1.00 88.00 110 SER A O 1
ATOM 876 N N . GLY A 1 111 ? -4.531 -9.608 -6.131 1.00 88.62 111 GLY A N 1
ATOM 877 C CA . GLY A 1 111 ? -3.384 -9.096 -6.882 1.00 88.62 111 GLY A CA 1
ATOM 878 C C . GLY A 1 111 ? -3.040 -7.659 -6.496 1.00 88.62 111 GLY A C 1
ATOM 879 O O . GLY A 1 111 ? -2.924 -6.810 -7.375 1.00 88.62 111 GLY A O 1
ATOM 880 N N . ALA A 1 112 ? -2.949 -7.360 -5.193 1.00 83.69 112 ALA A N 1
ATOM 881 C CA . ALA A 1 112 ? -2.778 -5.998 -4.687 1.00 83.69 112 ALA A CA 1
ATOM 882 C C . ALA A 1 112 ? -1.614 -5.236 -5.341 1.00 83.69 112 ALA A C 1
ATOM 884 O O . ALA A 1 112 ? -1.753 -4.045 -5.582 1.00 83.69 112 ALA A O 1
ATOM 885 N N . PHE A 1 113 ? -0.499 -5.900 -5.660 1.00 86.19 113 PHE A N 1
ATOM 886 C CA . PHE A 1 113 ? 0.626 -5.274 -6.363 1.00 86.19 113 PHE A CA 1
ATOM 887 C C . PHE A 1 113 ? 0.443 -5.282 -7.885 1.00 86.19 113 PHE A C 1
ATOM 889 O O . PHE A 1 113 ? 0.619 -4.241 -8.512 1.00 86.19 113 PHE A O 1
ATOM 896 N N . ASP A 1 114 ? 0.006 -6.405 -8.458 1.00 89.38 114 ASP A N 1
ATOM 897 C CA . ASP A 1 114 ? -0.191 -6.582 -9.908 1.00 89.38 114 ASP A CA 1
ATOM 898 C C . ASP A 1 114 ? -1.280 -5.646 -10.477 1.00 89.38 114 ASP A C 1
ATOM 900 O O . ASP A 1 114 ? -1.270 -5.205 -11.627 1.00 89.38 114 ASP A O 1
ATOM 904 N N . SER A 1 115 ? -2.257 -5.287 -9.646 1.00 89.38 115 SER A N 1
ATOM 905 C CA . SER A 1 115 ? -3.370 -4.422 -10.040 1.00 89.38 115 SER A CA 1
ATOM 906 C C . SER A 1 115 ? -3.035 -2.928 -9.972 1.00 89.38 115 SER A C 1
ATOM 908 O O . SER A 1 115 ? -3.781 -2.119 -10.538 1.00 89.38 115 SER A O 1
ATOM 910 N N . LEU A 1 116 ? -1.937 -2.535 -9.309 1.00 88.19 116 LEU A N 1
ATOM 911 C CA . LEU A 1 116 ? -1.574 -1.127 -9.128 1.00 88.19 116 LEU A CA 1
ATOM 912 C C . LEU A 1 116 ? -1.157 -0.487 -10.448 1.00 88.19 116 LEU A C 1
ATOM 914 O O . LEU A 1 116 ? -0.186 -0.896 -11.079 1.00 88.19 116 LEU A O 1
ATOM 918 N N . GLN A 1 117 ? -1.865 0.575 -10.828 1.00 91.81 117 GLN A N 1
ATOM 919 C CA . GLN A 1 117 ? -1.541 1.372 -12.008 1.00 91.81 117 GLN A CA 1
ATOM 920 C C . GLN A 1 117 ? -0.341 2.279 -11.731 1.00 91.81 117 GLN A C 1
ATOM 922 O O . GLN A 1 117 ? -0.322 3.020 -10.744 1.00 91.81 117 GLN A O 1
ATOM 927 N N . TYR A 1 118 ? 0.630 2.298 -12.643 1.00 92.25 118 TYR A N 1
ATOM 928 C CA . TYR A 1 118 ? 1.817 3.147 -12.503 1.00 92.25 118 TYR A CA 1
ATOM 929 C C . TYR A 1 118 ? 1.478 4.641 -12.558 1.00 92.25 118 TYR A C 1
ATOM 931 O O . TYR A 1 118 ? 2.139 5.445 -11.902 1.00 92.25 118 TYR A O 1
ATOM 939 N N . SER A 1 119 ? 0.412 5.019 -13.273 1.00 91.25 119 SER A N 1
ATOM 940 C CA . SER A 1 119 ? -0.121 6.386 -13.257 1.00 91.25 119 SER A CA 1
ATOM 941 C C . SER A 1 119 ? -0.567 6.802 -11.856 1.00 91.25 119 SER A C 1
ATOM 943 O O . SER A 1 119 ? -0.148 7.851 -11.384 1.00 91.25 119 SER A O 1
ATOM 945 N N . SER A 1 120 ? -1.321 5.955 -11.150 1.00 91.12 120 SER A N 1
ATOM 946 C CA . SER A 1 120 ? -1.765 6.235 -9.780 1.00 91.12 120 SER A CA 1
ATOM 947 C C . SER A 1 120 ? -0.599 6.346 -8.798 1.00 91.12 120 SER A C 1
ATOM 949 O O . SER A 1 120 ? -0.629 7.194 -7.906 1.00 91.12 120 SER A O 1
ATOM 951 N N . ILE A 1 121 ? 0.450 5.531 -8.968 1.00 88.94 121 ILE A N 1
ATOM 952 C CA . ILE A 1 121 ? 1.681 5.656 -8.173 1.00 88.94 121 ILE A CA 1
ATOM 953 C C . ILE A 1 121 ? 2.337 7.011 -8.452 1.00 88.94 121 ILE A C 1
ATOM 955 O O . ILE A 1 121 ? 2.648 7.742 -7.516 1.00 88.94 121 ILE A O 1
ATOM 959 N N . ARG A 1 122 ? 2.492 7.388 -9.725 1.00 88.44 122 ARG A N 1
ATOM 960 C CA . ARG A 1 122 ? 3.075 8.676 -10.117 1.00 88.44 122 ARG A CA 1
ATOM 961 C C . ARG A 1 122 ? 2.306 9.862 -9.543 1.00 88.44 122 ARG A C 1
ATOM 963 O O . ARG A 1 122 ? 2.928 10.754 -8.977 1.00 88.44 122 ARG A O 1
ATOM 970 N N . ASP A 1 123 ? 0.982 9.852 -9.648 1.00 89.81 123 ASP A N 1
ATOM 971 C CA . ASP A 1 123 ? 0.134 10.933 -9.140 1.00 89.81 123 ASP A CA 1
ATOM 972 C C . ASP A 1 123 ? 0.272 11.053 -7.614 1.00 89.81 123 ASP A C 1
ATOM 974 O O . ASP A 1 123 ? 0.377 12.154 -7.069 1.00 89.81 123 ASP A O 1
ATOM 978 N N . ARG A 1 124 ? 0.389 9.915 -6.912 1.00 87.69 124 ARG A N 1
ATOM 979 C CA . ARG A 1 124 ? 0.662 9.906 -5.473 1.00 87.69 124 ARG A CA 1
ATOM 980 C C . ARG A 1 124 ? 2.047 10.459 -5.148 1.00 87.69 124 ARG A C 1
ATOM 982 O O . ARG A 1 124 ? 2.159 11.249 -4.217 1.00 87.69 124 ARG A O 1
ATOM 989 N N . PHE A 1 125 ? 3.082 10.104 -5.902 1.00 84.75 125 PHE A N 1
ATOM 990 C CA . PHE A 1 125 ? 4.428 10.655 -5.714 1.00 84.75 125 PHE A CA 1
ATOM 991 C C . PHE A 1 125 ? 4.480 12.161 -5.979 1.00 84.75 125 PHE A C 1
ATOM 993 O O . PHE A 1 125 ? 5.136 12.871 -5.226 1.00 84.75 125 PHE A O 1
ATOM 1000 N N . ALA A 1 126 ? 3.748 12.656 -6.980 1.00 84.19 126 ALA A N 1
ATOM 1001 C CA . ALA A 1 126 ? 3.635 14.086 -7.261 1.00 84.19 126 ALA A CA 1
ATOM 1002 C C . ALA A 1 126 ? 2.956 14.863 -6.119 1.00 84.19 126 ALA A C 1
ATOM 1004 O O . ALA A 1 126 ? 3.277 16.026 -5.898 1.00 84.19 126 ALA A O 1
ATOM 1005 N N . SER A 1 127 ? 2.045 14.224 -5.373 1.00 84.56 127 SER A N 1
ATOM 1006 C CA . SER A 1 127 ? 1.431 14.830 -4.183 1.00 84.56 127 SER A CA 1
ATOM 1007 C C . SER A 1 127 ? 2.323 14.824 -2.938 1.00 84.56 127 SER A C 1
ATOM 1009 O O . SER A 1 127 ? 2.010 15.519 -1.975 1.00 84.56 127 SER A O 1
ATOM 1011 N N . LEU A 1 128 ? 3.400 14.031 -2.923 1.00 82.25 128 LEU A N 1
ATOM 1012 C CA . LEU A 1 128 ? 4.336 13.985 -1.805 1.00 82.25 128 LEU A CA 1
ATOM 1013 C C . LEU A 1 128 ? 5.420 15.044 -2.029 1.00 82.25 128 LEU A C 1
ATOM 1015 O O . LEU A 1 128 ? 6.049 15.075 -3.083 1.00 82.25 128 LEU A O 1
ATOM 1019 N N . SER A 1 129 ? 5.692 15.871 -1.019 1.00 81.06 129 SER A N 1
ATOM 1020 C CA . SER A 1 129 ? 6.761 16.884 -1.040 1.00 81.06 129 SER A CA 1
ATOM 1021 C C . SER A 1 129 ? 8.164 16.255 -0.935 1.00 81.06 129 SER A C 1
ATOM 1023 O O . SER A 1 129 ? 8.914 16.524 0.003 1.00 81.06 129 SER A O 1
ATOM 1025 N N . LEU A 1 130 ? 8.509 15.359 -1.864 1.00 79.19 130 LEU A N 1
ATOM 1026 C CA . LEU A 1 130 ? 9.803 14.682 -1.943 1.00 79.19 130 LEU A CA 1
ATOM 1027 C C . LEU A 1 130 ? 10.811 15.516 -2.738 1.00 79.19 130 LEU A C 1
ATOM 1029 O O . LEU A 1 130 ? 10.452 16.264 -3.647 1.00 79.19 130 LEU A O 1
ATOM 1033 N N . PHE A 1 131 ? 12.098 15.337 -2.441 1.00 86.00 131 PHE A N 1
ATOM 1034 C CA . PHE A 1 131 ? 13.155 15.884 -3.286 1.00 86.00 131 PHE A CA 1
ATOM 1035 C C . PHE A 1 131 ? 13.087 15.268 -4.688 1.00 86.00 131 PHE A C 1
ATOM 1037 O O . PHE A 1 131 ? 12.978 14.046 -4.834 1.00 86.00 131 PHE A O 1
ATOM 1044 N N . SER A 1 132 ? 13.184 16.116 -5.713 1.00 83.12 132 SER A N 1
ATOM 1045 C CA . SER A 1 132 ? 12.973 15.738 -7.116 1.00 83.12 132 SER A CA 1
ATOM 1046 C C . SER A 1 132 ? 13.903 14.623 -7.594 1.00 83.12 132 SER A C 1
ATOM 1048 O O . SER A 1 132 ? 13.494 13.756 -8.355 1.00 83.12 132 SER A O 1
ATOM 1050 N N . ASN A 1 133 ? 15.146 14.585 -7.117 1.00 85.94 133 ASN A N 1
ATOM 1051 C CA . ASN A 1 133 ? 16.096 13.532 -7.469 1.00 85.94 133 ASN A CA 1
ATOM 1052 C C . ASN A 1 133 ? 15.651 12.146 -6.972 1.00 85.94 133 ASN A C 1
ATOM 1054 O O . ASN A 1 133 ? 15.871 11.149 -7.658 1.00 85.94 133 ASN A O 1
ATOM 1058 N N . ILE A 1 134 ? 15.019 12.072 -5.798 1.00 84.62 134 ILE A N 1
ATOM 1059 C CA . ILE A 1 134 ? 14.529 10.814 -5.224 1.00 84.62 134 ILE A CA 1
ATOM 1060 C C . ILE A 1 134 ? 13.252 10.377 -5.942 1.00 84.62 134 ILE A C 1
ATOM 1062 O O . ILE A 1 134 ? 13.134 9.210 -6.317 1.00 84.62 134 ILE A O 1
ATOM 1066 N N . SER A 1 135 ? 12.309 11.301 -6.159 1.00 85.19 135 SER A N 1
ATOM 1067 C CA . SER A 1 135 ? 11.054 10.983 -6.843 1.00 85.19 135 SER A CA 1
ATOM 1068 C C . SER A 1 135 ? 11.285 10.567 -8.295 1.00 85.19 135 SER A C 1
ATOM 1070 O O . SER A 1 135 ? 10.741 9.547 -8.705 1.00 85.19 135 SER A O 1
ATOM 1072 N N . GLU A 1 136 ? 12.131 11.273 -9.049 1.00 86.81 136 GLU A N 1
ATOM 1073 C CA . GLU A 1 136 ? 12.454 10.893 -10.430 1.00 86.81 136 GLU A CA 1
ATOM 1074 C C . GLU A 1 136 ? 13.146 9.529 -10.490 1.00 86.81 136 GLU A C 1
ATOM 1076 O O . GLU A 1 136 ? 12.719 8.682 -11.267 1.00 86.81 136 GLU A O 1
ATOM 1081 N N . THR A 1 137 ? 14.127 9.258 -9.618 1.00 89.56 137 THR A N 1
ATOM 1082 C CA . THR A 1 137 ? 14.809 7.947 -9.593 1.00 89.56 137 THR A CA 1
ATOM 1083 C C . THR A 1 137 ? 13.823 6.805 -9.336 1.00 89.56 137 THR A C 1
ATOM 1085 O O . THR A 1 137 ? 13.885 5.769 -9.995 1.00 89.56 137 THR A O 1
ATOM 1088 N N . LEU A 1 138 ? 12.894 6.977 -8.391 1.00 88.56 138 LEU A N 1
ATOM 1089 C CA . LEU A 1 138 ? 11.882 5.962 -8.094 1.00 88.56 138 LEU A CA 1
ATOM 1090 C C . LEU A 1 138 ? 10.876 5.810 -9.240 1.00 88.56 138 LEU A C 1
ATOM 1092 O O . LEU A 1 138 ? 10.538 4.685 -9.604 1.00 88.56 138 LEU A O 1
ATOM 1096 N N . LEU A 1 139 ? 10.422 6.910 -9.843 1.00 89.62 139 LEU A N 1
ATOM 1097 C CA . LEU A 1 139 ? 9.479 6.868 -10.962 1.00 89.62 139 LEU A CA 1
ATOM 1098 C C . LEU A 1 139 ? 10.103 6.309 -12.242 1.00 89.62 139 LEU A C 1
ATOM 1100 O O . LEU A 1 139 ? 9.402 5.641 -13.001 1.00 89.62 139 LEU A O 1
ATOM 1104 N N . ASP A 1 140 ? 11.402 6.504 -12.463 1.00 90.88 140 ASP A N 1
ATOM 1105 C CA . ASP A 1 140 ? 12.130 5.910 -13.584 1.00 90.88 140 ASP A CA 1
ATOM 1106 C C . ASP A 1 140 ? 12.092 4.379 -13.547 1.00 90.88 140 ASP A C 1
ATOM 1108 O O . ASP A 1 140 ? 11.985 3.754 -14.600 1.00 90.88 140 ASP A O 1
ATOM 1112 N N . THR A 1 141 ? 12.053 3.763 -12.357 1.00 89.50 141 THR A N 1
ATOM 1113 C CA . THR A 1 141 ? 11.887 2.299 -12.234 1.00 89.50 141 THR A CA 1
ATOM 1114 C C . THR A 1 141 ? 10.547 1.787 -12.776 1.00 89.50 141 THR A C 1
ATOM 1116 O O . THR A 1 141 ? 10.416 0.606 -13.103 1.00 89.50 141 THR A O 1
ATOM 1119 N N . LEU A 1 142 ? 9.550 2.670 -12.893 1.00 88.69 142 LEU A N 1
ATOM 1120 C CA . LEU A 1 142 ? 8.218 2.365 -13.416 1.00 88.69 142 LEU A CA 1
ATOM 1121 C C . LEU A 1 142 ? 8.053 2.773 -14.889 1.00 88.69 142 LEU A C 1
ATOM 1123 O O . LEU A 1 142 ? 7.038 2.442 -15.504 1.00 88.69 142 LEU A O 1
ATOM 1127 N N . ARG A 1 143 ? 9.017 3.497 -15.473 1.00 87.12 143 ARG A N 1
ATOM 1128 C CA . ARG A 1 143 ? 8.970 3.940 -16.875 1.00 87.12 143 ARG A CA 1
ATOM 1129 C C . ARG A 1 143 ? 9.468 2.843 -17.814 1.00 87.12 143 ARG A C 1
ATOM 1131 O O . ARG A 1 143 ? 10.315 2.032 -17.458 1.00 87.12 143 ARG A O 1
ATOM 1138 N N . ASN A 1 144 ? 8.959 2.856 -19.049 1.00 86.38 144 ASN A N 1
ATOM 1139 C CA . ASN A 1 144 ? 9.406 1.994 -20.153 1.00 86.38 144 ASN A CA 1
ATOM 1140 C C . ASN A 1 144 ? 9.442 0.492 -19.816 1.00 86.38 144 ASN A C 1
ATOM 1142 O O . ASN A 1 144 ? 10.226 -0.260 -20.401 1.00 86.38 144 ASN A O 1
ATOM 1146 N N . ARG A 1 145 ? 8.604 0.046 -18.872 1.00 89.31 145 ARG A N 1
ATOM 1147 C CA . ARG A 1 145 ? 8.469 -1.371 -18.555 1.00 89.31 145 ARG A CA 1
ATOM 1148 C C . ARG A 1 145 ? 7.736 -2.059 -19.691 1.00 89.31 145 ARG A C 1
ATOM 1150 O O . ARG A 1 145 ? 6.614 -1.693 -20.028 1.00 89.31 145 ARG A O 1
ATOM 1157 N N . LYS A 1 146 ? 8.377 -3.071 -20.266 1.00 90.31 146 LYS A N 1
ATOM 1158 C CA . LYS A 1 146 ? 7.810 -3.868 -21.349 1.00 90.31 146 LYS A CA 1
ATOM 1159 C C . LYS A 1 146 ? 7.957 -5.342 -21.041 1.00 90.31 146 LYS A C 1
ATOM 1161 O O . LYS A 1 146 ? 8.992 -5.776 -20.541 1.00 90.31 146 LYS A O 1
ATOM 1166 N N . VAL A 1 147 ? 6.933 -6.108 -21.379 1.00 89.62 147 VAL A N 1
ATOM 1167 C CA . VAL A 1 147 ? 6.945 -7.564 -21.288 1.00 89.62 147 VAL A CA 1
ATOM 1168 C C . VAL A 1 147 ? 7.177 -8.113 -22.687 1.00 89.62 147 VAL A C 1
ATOM 1170 O O . VAL A 1 147 ? 6.411 -7.829 -23.607 1.00 89.62 147 VAL A O 1
ATOM 1173 N N . ALA A 1 148 ? 8.248 -8.885 -22.854 1.00 92.00 148 ALA A N 1
ATOM 1174 C CA . ALA A 1 148 ? 8.475 -9.658 -24.065 1.00 92.00 148 ALA A CA 1
ATOM 1175 C C . ALA A 1 148 ? 7.781 -11.016 -23.922 1.00 92.00 148 ALA A C 1
ATOM 1177 O O . ALA A 1 148 ? 8.031 -11.747 -22.964 1.00 92.00 148 ALA A O 1
ATOM 1178 N N . MET A 1 149 ? 6.908 -11.350 -24.866 1.00 92.69 149 MET A N 1
ATOM 1179 C CA . MET A 1 149 ? 6.168 -12.609 -24.883 1.00 92.69 149 MET A CA 1
ATOM 1180 C C . MET A 1 149 ? 6.401 -13.323 -26.204 1.00 92.69 149 MET A C 1
ATOM 1182 O O . MET A 1 149 ? 6.317 -12.713 -27.268 1.00 92.69 149 MET A O 1
ATOM 1186 N N . GLN A 1 150 ? 6.652 -14.627 -26.144 1.00 93.44 150 GLN A N 1
ATOM 1187 C CA . GLN A 1 150 ? 6.700 -15.451 -27.342 1.00 93.44 150 GLN A CA 1
ATOM 1188 C C . GLN A 1 150 ? 5.285 -15.926 -27.679 1.00 93.44 150 GLN A C 1
ATOM 1190 O O . GLN A 1 150 ? 4.656 -16.620 -26.883 1.00 93.44 150 GLN A O 1
ATOM 1195 N N . THR A 1 151 ? 4.786 -15.556 -28.856 1.00 92.69 151 THR A N 1
ATOM 1196 C CA . THR A 1 151 ? 3.492 -16.023 -29.374 1.00 92.69 151 THR A CA 1
ATOM 1197 C C . THR A 1 151 ? 3.705 -16.954 -30.568 1.00 92.69 151 THR A C 1
ATOM 1199 O O . THR A 1 151 ? 4.814 -17.038 -31.108 1.00 92.69 151 THR A O 1
ATOM 120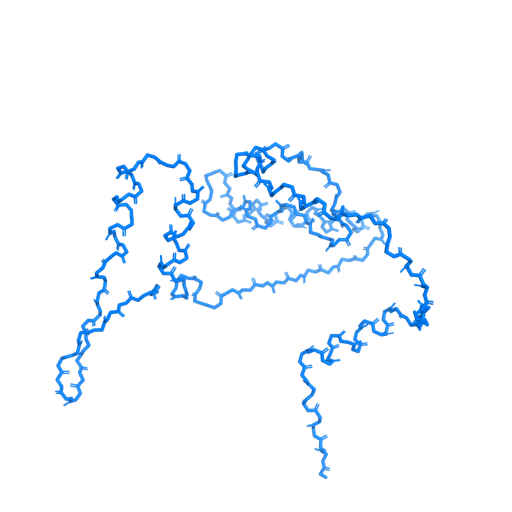2 N N . SER A 1 152 ? 2.646 -17.639 -31.009 1.00 91.25 152 SER A N 1
ATOM 1203 C CA . SER A 1 152 ? 2.662 -18.443 -32.239 1.00 91.25 152 SER A CA 1
ATOM 1204 C C . SER A 1 152 ? 2.941 -17.619 -33.501 1.00 91.25 152 SER A C 1
ATOM 1206 O O . SER A 1 152 ? 3.385 -18.180 -34.497 1.00 91.25 152 SER A O 1
ATOM 1208 N N . GLU A 1 153 ? 2.714 -16.302 -33.459 1.00 91.62 153 GLU A N 1
ATOM 1209 C CA . GLU A 1 153 ? 2.984 -15.372 -34.564 1.00 91.62 153 GLU A CA 1
ATOM 1210 C C . GLU A 1 153 ? 4.351 -14.675 -34.446 1.00 91.62 153 GLU A C 1
ATOM 1212 O O . GLU A 1 153 ? 4.749 -13.928 -35.336 1.00 91.62 153 GLU A O 1
ATOM 1217 N N . GLY A 1 154 ? 5.098 -14.932 -33.365 1.00 92.62 154 GLY A N 1
ATOM 1218 C CA . GLY A 1 154 ? 6.409 -14.336 -33.107 1.00 92.62 154 GLY A CA 1
ATOM 1219 C C . GLY A 1 154 ? 6.504 -13.606 -31.762 1.00 92.62 154 GLY A C 1
ATOM 1220 O O . GLY A 1 154 ? 5.576 -13.655 -30.946 1.00 92.62 154 GLY A O 1
ATOM 1221 N N . PRO A 1 155 ? 7.650 -12.964 -31.481 1.00 93.25 155 PRO A N 1
ATOM 1222 C CA . PRO A 1 155 ? 7.850 -12.210 -30.252 1.00 93.25 155 PRO A CA 1
ATOM 1223 C C . PRO A 1 155 ? 7.047 -10.902 -30.274 1.00 93.25 155 PRO A C 1
ATOM 1225 O O . PRO A 1 155 ? 7.156 -10.108 -31.207 1.00 93.25 155 PRO A O 1
ATOM 1228 N N . VAL A 1 156 ? 6.272 -10.659 -29.219 1.00 94.88 156 VAL A N 1
ATOM 1229 C CA . VAL A 1 156 ? 5.523 -9.417 -28.998 1.00 94.88 156 VAL A CA 1
ATOM 1230 C C . VAL A 1 156 ? 6.123 -8.688 -27.804 1.00 94.88 156 VAL A C 1
ATOM 1232 O O . VAL A 1 156 ? 6.397 -9.292 -26.769 1.00 94.88 156 VAL A O 1
ATOM 1235 N N . LEU A 1 157 ? 6.306 -7.378 -27.948 1.00 93.25 157 LEU A N 1
ATOM 1236 C CA . LEU A 1 157 ? 6.724 -6.489 -26.873 1.00 93.25 157 LEU A CA 1
ATOM 1237 C C . LEU A 1 157 ? 5.515 -5.663 -26.433 1.00 93.25 157 LEU A C 1
ATOM 1239 O O . LEU A 1 157 ? 4.987 -4.874 -27.215 1.00 93.25 157 LEU A O 1
ATOM 1243 N N . TRP A 1 158 ? 5.065 -5.862 -25.200 1.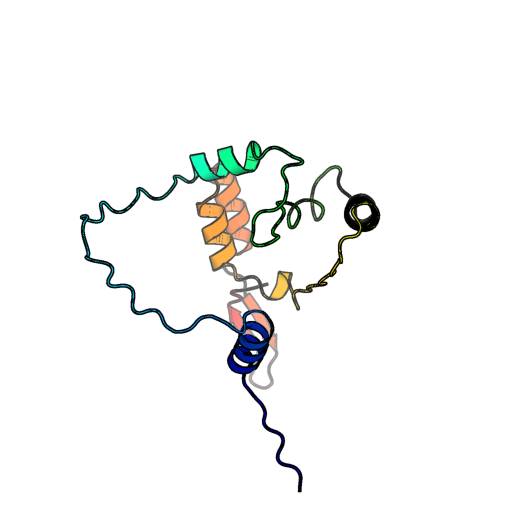00 90.25 158 TRP A N 1
ATOM 1244 C CA . TRP A 1 158 ? 3.876 -5.209 -24.662 1.00 90.25 158 TRP A CA 1
ATOM 1245 C C . TRP A 1 158 ? 4.247 -4.199 -23.580 1.00 90.25 158 TRP A C 1
ATOM 1247 O O . TRP A 1 158 ? 5.003 -4.528 -22.669 1.00 90.25 158 TRP A O 1
ATOM 1257 N N . GLU A 1 159 ? 3.719 -2.979 -23.675 1.00 91.62 159 GLU A N 1
ATOM 1258 C CA . GLU A 1 159 ? 3.895 -1.954 -22.642 1.00 91.62 159 GLU A CA 1
ATOM 1259 C C . GLU A 1 159 ? 3.156 -2.357 -21.364 1.00 91.62 159 GLU A C 1
ATOM 1261 O O . GLU A 1 159 ? 1.954 -2.625 -21.376 1.00 91.62 159 GLU A O 1
ATOM 1266 N N . GLN A 1 160 ? 3.875 -2.362 -20.247 1.00 90.75 160 GLN A N 1
ATOM 1267 C CA . GLN A 1 160 ? 3.332 -2.675 -18.937 1.00 90.75 160 GLN A CA 1
ATOM 1268 C C . GLN A 1 160 ? 2.948 -1.380 -18.215 1.00 90.75 160 GLN A C 1
ATOM 1270 O O . GLN A 1 160 ? 3.802 -0.556 -17.896 1.00 90.75 160 GLN A O 1
ATOM 1275 N N . THR A 1 161 ? 1.655 -1.203 -17.935 1.00 90.50 161 THR A N 1
ATOM 1276 C CA . THR A 1 161 ? 1.115 0.012 -17.288 1.00 90.50 161 THR A CA 1
ATOM 1277 C C . THR A 1 161 ? 0.714 -0.191 -15.825 1.00 90.50 161 THR A C 1
ATOM 1279 O O . THR A 1 161 ? 0.305 0.759 -15.151 1.00 90.50 161 THR A O 1
ATOM 1282 N N . ARG A 1 162 ? 0.807 -1.431 -15.339 1.00 91.06 162 ARG A N 1
ATOM 1283 C CA . ARG A 1 162 ? 0.480 -1.860 -13.976 1.00 91.06 162 ARG A CA 1
ATOM 1284 C C . ARG A 1 162 ? 1.408 -2.983 -13.521 1.00 91.06 162 ARG A C 1
ATOM 1286 O O . ARG A 1 162 ? 2.140 -3.512 -14.355 1.00 91.06 162 ARG A O 1
ATOM 1293 N N . GLY A 1 163 ? 1.384 -3.291 -12.225 1.00 84.50 163 GLY A N 1
ATOM 1294 C CA . GLY A 1 163 ? 2.192 -4.342 -11.593 1.00 84.50 163 GLY A CA 1
ATOM 1295 C C . GLY A 1 163 ? 2.253 -5.649 -12.372 1.00 84.50 163 GLY A C 1
ATOM 1296 O O . GLY A 1 163 ? 1.232 -6.046 -12.974 1.00 84.50 163 GLY A O 1
#

Foldseek 3Di:
DDDDPPDDPVVVVVVVVCVVCVDDDPPPPDDDDDDDDPPPDPDDLVNVVVCLVPVDPPDQDDPVNDDPLPPPAPPDPPHDPVNVVVVVVVVVVVCVVVVHDDDDDDDDDVPVQQAAFLVVVLVVLVSDPDDPVVSCVVSVVVPPDWDWDQDPVGIDTHDRGGD

Radius of gyration: 24.21 Å; Cα contacts (8 Å, |Δi|>4): 68; chains: 1; bounding box: 58×56×63 Å